Protein AF-A0A821X5G4-F1 (afdb_monomer_lite)

pLDDT: mean 76.05, std 23.77, range [33.38, 98.44]

Secondary structure (DSSP, 8-state):
----------------SSSSSSSSS--------------SPPP-EEEE-TTS-EEEE-----S--------S-SGGG--SSSTTHHHHHHHHTT-

Sequence (95 aa):
MLIRSLIHGASRFAVRSSFRTLTNTLQTNSSVKYQKTHLNVPETRVTTIKNGLRVASEDYGLPTCTVGIWIDAGSRFETAENNGTAHFLEHMAFK

Structure (mmCIF, N/CA/C/O backbone):
data_AF-A0A821X5G4-F1
#
_entry.id   AF-A0A821X5G4-F1
#
loop_
_atom_site.group_PDB
_atom_site.id
_atom_site.type_symbol
_atom_site.label_atom_id
_atom_site.label_alt_id
_atom_site.label_comp_id
_atom_site.label_asym_id
_atom_site.label_entity_id
_atom_site.label_seq_id
_atom_site.pdbx_PDB_ins_code
_atom_site.Cartn_x
_atom_site.Cartn_y
_atom_site.Cartn_z
_atom_site.occupancy
_atom_site.B_iso_or_equiv
_atom_site.auth_seq_id
_atom_site.auth_comp_id
_atom_site.auth_asym_id
_atom_site.auth_atom_id
_atom_site.pdbx_PDB_model_num
ATOM 1 N N . MET A 1 1 ? -60.260 23.120 1.772 1.00 42.38 1 MET A N 1
ATOM 2 C CA . MET A 1 1 ? -60.980 24.197 2.482 1.00 42.38 1 MET A CA 1
ATOM 3 C C . MET A 1 1 ? -60.020 25.349 2.758 1.00 42.38 1 MET A C 1
ATOM 5 O O . MET A 1 1 ? -59.343 25.319 3.769 1.00 42.38 1 MET A O 1
ATOM 9 N N . LEU A 1 2 ? -59.905 26.303 1.827 1.00 42.19 2 LEU A N 1
ATOM 10 C CA . LEU A 1 2 ? -59.798 27.749 2.081 1.00 42.19 2 LEU A CA 1
ATOM 11 C C . LEU A 1 2 ? -59.766 28.480 0.731 1.00 42.19 2 LEU A C 1
ATOM 13 O O . LEU A 1 2 ? -59.076 28.080 -0.200 1.00 42.19 2 LEU A O 1
ATOM 17 N N . ILE A 1 3 ? -60.614 29.496 0.645 1.00 38.00 3 ILE A N 1
ATOM 18 C CA . ILE A 1 3 ? -61.079 30.208 -0.545 1.00 38.00 3 ILE A CA 1
ATOM 19 C C . ILE A 1 3 ? -60.372 31.564 -0.612 1.00 38.00 3 ILE A C 1
ATOM 21 O O . ILE A 1 3 ? -60.345 32.255 0.402 1.00 38.00 3 ILE A O 1
ATOM 25 N N . ARG A 1 4 ? -59.915 31.985 -1.800 1.00 40.44 4 ARG A N 1
ATOM 26 C CA . ARG A 1 4 ? -59.850 33.398 -2.247 1.00 40.44 4 ARG A CA 1
ATOM 27 C C . ARG A 1 4 ? -60.003 33.419 -3.777 1.00 40.44 4 ARG A C 1
ATOM 29 O O . ARG A 1 4 ? -59.089 33.027 -4.487 1.00 40.44 4 ARG A O 1
ATOM 36 N N . SER A 1 5 ? -61.230 33.534 -4.292 1.00 36.34 5 SER A N 1
ATOM 37 C CA . SER A 1 5 ? -61.881 34.783 -4.747 1.00 36.34 5 SER A CA 1
ATOM 38 C C . SER A 1 5 ? -61.010 35.569 -5.737 1.00 36.34 5 SER A C 1
ATOM 40 O O . SER A 1 5 ? -60.037 36.194 -5.334 1.00 36.34 5 SER A O 1
ATOM 42 N N . LEU A 1 6 ? -61.207 35.399 -7.048 1.00 36.78 6 LEU A N 1
ATOM 43 C CA . LEU A 1 6 ? -62.112 36.196 -7.901 1.00 36.78 6 LEU A CA 1
ATOM 44 C C . LEU A 1 6 ? -61.863 37.707 -7.814 1.00 36.78 6 LEU A C 1
ATOM 46 O O . LEU A 1 6 ? -62.354 38.382 -6.913 1.00 36.78 6 LEU A O 1
ATOM 50 N N . ILE A 1 7 ? -61.176 38.217 -8.836 1.00 44.00 7 ILE A N 1
ATOM 51 C CA . ILE A 1 7 ? -61.277 39.596 -9.314 1.00 44.00 7 ILE A CA 1
ATOM 52 C C . ILE A 1 7 ? -61.833 39.497 -10.738 1.00 44.00 7 ILE A C 1
ATOM 54 O O . ILE A 1 7 ? -61.291 38.778 -11.577 1.00 44.00 7 ILE A O 1
ATOM 58 N N . HIS A 1 8 ? -62.975 40.138 -10.964 1.00 33.38 8 HIS A N 1
ATOM 59 C CA . HIS A 1 8 ? -63.725 40.116 -12.214 1.00 33.38 8 HIS A CA 1
ATOM 60 C C . HIS A 1 8 ? -63.165 41.120 -13.232 1.00 33.38 8 HIS A C 1
ATOM 62 O O . HIS A 1 8 ? -62.897 42.261 -12.881 1.00 33.38 8 HIS A O 1
ATOM 68 N N . GLY A 1 9 ? -63.137 40.698 -14.501 1.00 34.88 9 GLY A N 1
ATOM 69 C CA . GLY A 1 9 ? -63.770 41.426 -15.609 1.00 34.88 9 GLY A CA 1
ATOM 70 C C . GLY A 1 9 ? -63.033 42.607 -16.251 1.00 34.88 9 GLY A C 1
ATOM 71 O O . GLY A 1 9 ? -63.028 43.699 -15.706 1.00 34.88 9 GLY A O 1
ATOM 72 N N . ALA A 1 10 ? -62.551 42.394 -17.482 1.00 37.78 10 ALA A N 1
ATOM 73 C CA . ALA A 1 10 ? -62.717 43.251 -18.675 1.00 37.78 10 ALA A CA 1
ATOM 74 C C . ALA A 1 10 ? -61.668 42.816 -19.717 1.00 37.78 10 ALA A C 1
ATOM 76 O O . ALA A 1 10 ? -60.470 42.928 -19.512 1.00 37.78 10 ALA A O 1
ATOM 77 N N . SER A 1 11 ? -62.080 42.067 -20.737 1.00 36.16 11 SER A N 1
ATOM 78 C CA . SER A 1 11 ? -62.381 42.605 -22.069 1.00 36.16 11 SER A CA 1
ATOM 79 C C . SER A 1 11 ? -61.123 42.930 -22.886 1.00 36.16 11 SER A C 1
ATOM 81 O O . SER A 1 11 ? -60.500 43.960 -22.693 1.00 36.16 11 SER A O 1
ATOM 83 N N . ARG A 1 12 ? -60.854 42.025 -23.842 1.00 41.69 12 ARG A N 1
ATOM 84 C CA . ARG A 1 12 ? -60.421 42.281 -25.228 1.00 41.69 12 ARG A CA 1
ATOM 85 C C . ARG A 1 12 ? -59.142 43.110 -25.412 1.00 41.69 12 ARG A C 1
ATOM 87 O O . ARG A 1 12 ? -59.104 44.281 -25.088 1.00 41.69 12 ARG A O 1
ATOM 94 N N . PHE A 1 13 ? -58.177 42.544 -26.135 1.00 40.53 13 PHE A N 1
ATOM 95 C CA . PHE A 1 13 ? -57.798 42.989 -27.487 1.00 40.53 13 PHE A CA 1
ATOM 96 C C . PHE A 1 13 ? -56.381 42.497 -27.825 1.00 40.53 13 PHE A C 1
ATOM 98 O O . PHE A 1 13 ? -55.528 42.306 -26.965 1.00 40.53 13 PHE A O 1
ATOM 105 N N . ALA A 1 14 ? -56.185 42.187 -29.099 1.00 46.62 14 ALA A N 1
ATOM 106 C CA . ALA A 1 14 ? -55.023 41.523 -29.660 1.00 46.62 14 ALA A CA 1
ATOM 107 C C . ALA A 1 14 ? -53.714 42.302 -29.473 1.00 46.62 14 ALA A C 1
ATOM 109 O O . ALA A 1 14 ? -53.676 43.464 -29.842 1.00 46.62 14 ALA A O 1
ATOM 110 N N . VAL A 1 15 ? -52.634 41.615 -29.077 1.00 46.41 15 VAL A N 1
ATOM 111 C CA . VAL A 1 15 ? -51.311 41.705 -29.737 1.00 46.41 15 VAL A CA 1
ATOM 112 C C . VAL A 1 15 ? -50.603 40.354 -29.570 1.00 46.41 15 VAL A C 1
ATOM 114 O O . VAL A 1 15 ? -49.692 40.162 -28.769 1.00 46.41 15 VAL A O 1
ATOM 117 N N . ARG A 1 16 ? -51.070 39.357 -30.321 1.00 45.50 16 ARG A N 1
ATOM 118 C CA . ARG A 1 16 ? -50.421 38.049 -30.455 1.00 45.50 16 ARG A CA 1
ATOM 119 C C . ARG A 1 16 ? -49.570 38.066 -31.728 1.00 45.50 16 ARG A C 1
ATOM 121 O O . ARG A 1 16 ? -49.966 37.410 -32.679 1.00 45.50 16 ARG A O 1
ATOM 128 N N . SER A 1 17 ? -48.459 38.818 -31.807 1.00 46.34 17 SER A N 1
ATOM 129 C CA . SER A 1 17 ? -47.579 38.681 -32.995 1.00 46.34 17 SER A CA 1
ATOM 130 C C . SER A 1 17 ? -46.127 39.202 -32.968 1.00 46.34 17 SER A C 1
ATOM 132 O O . SER A 1 17 ? -45.546 39.236 -34.048 1.00 46.34 17 SER A O 1
ATOM 134 N N . SER A 1 18 ? -45.490 39.589 -31.849 1.00 51.56 18 SER A N 1
ATOM 135 C CA . SER A 1 18 ? -44.132 40.196 -31.975 1.00 51.56 18 SER A CA 1
ATOM 136 C C . SER A 1 18 ? -43.050 39.818 -30.963 1.00 51.56 18 SER A C 1
ATOM 138 O O . SER A 1 18 ? -41.942 40.322 -31.080 1.00 51.56 18 SER A O 1
ATOM 140 N N . PHE A 1 19 ? -43.272 38.885 -30.036 1.00 46.78 19 PHE A N 1
ATOM 141 C CA . PHE A 1 19 ? -42.254 38.552 -29.019 1.00 46.78 19 PHE A CA 1
ATOM 142 C C . PHE A 1 19 ? -41.854 37.069 -28.975 1.00 46.78 19 PHE A C 1
ATOM 144 O O . PHE A 1 19 ? -41.586 36.520 -27.913 1.00 46.78 19 PHE A O 1
ATOM 151 N N . ARG A 1 20 ? -41.797 36.394 -30.132 1.00 45.16 2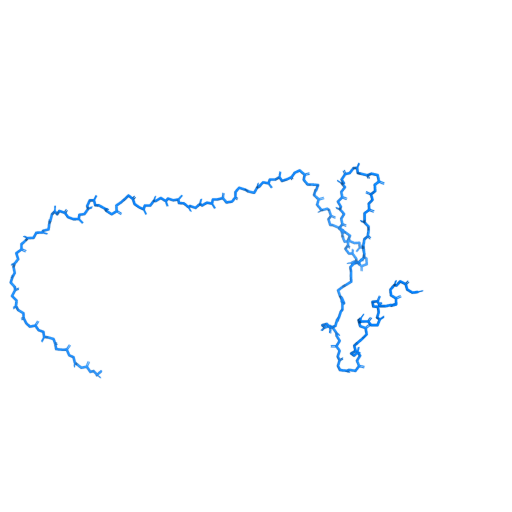0 ARG A N 1
ATOM 152 C CA . ARG A 1 20 ? -41.340 34.990 -30.236 1.00 45.16 20 ARG A CA 1
ATOM 153 C C . ARG A 1 20 ? -40.002 34.794 -30.961 1.00 45.16 20 ARG A C 1
ATOM 155 O O . ARG A 1 20 ? -39.654 33.659 -31.259 1.00 45.16 20 ARG A O 1
ATOM 162 N N . THR A 1 21 ? -39.243 35.865 -31.209 1.00 43.72 21 THR A N 1
ATOM 163 C CA . THR A 1 21 ? -38.053 35.807 -32.087 1.00 43.72 21 THR A CA 1
ATOM 164 C C . THR A 1 21 ? -36.722 36.102 -31.379 1.00 43.72 21 THR A C 1
ATOM 166 O O . THR A 1 21 ? -35.687 36.101 -32.030 1.00 43.72 21 THR A O 1
ATOM 169 N N . LEU A 1 22 ? -36.690 36.309 -30.056 1.00 49.66 22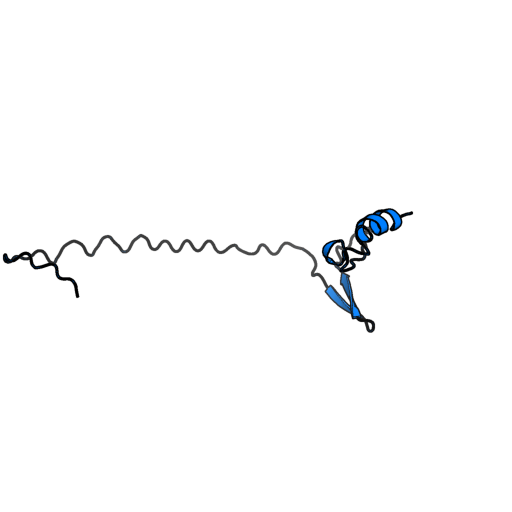 LEU A N 1
ATOM 170 C CA . LEU A 1 22 ? -35.444 36.678 -29.350 1.00 49.66 22 LEU A CA 1
ATOM 171 C C . LEU A 1 22 ? -34.919 35.653 -28.330 1.00 49.66 22 LEU A C 1
ATOM 173 O O . LEU A 1 22 ? -33.911 35.918 -27.687 1.00 49.66 22 LEU A O 1
ATOM 177 N N . THR A 1 23 ? -35.528 34.472 -28.183 1.00 44.97 23 THR A N 1
ATOM 178 C CA . THR A 1 23 ? -35.102 33.498 -27.152 1.00 44.97 23 THR A CA 1
ATOM 179 C C . THR A 1 23 ? -34.276 32.315 -27.665 1.00 44.97 23 THR A C 1
ATOM 181 O O . THR A 1 23 ? -33.950 31.441 -26.870 1.00 44.97 23 THR A O 1
ATOM 184 N N . ASN A 1 24 ? -33.902 32.260 -28.950 1.00 48.84 24 ASN A N 1
ATOM 185 C CA . ASN A 1 24 ? -33.199 31.092 -29.513 1.00 48.84 24 ASN A CA 1
ATOM 186 C C . ASN A 1 24 ? -31.675 31.225 -29.665 1.00 48.84 24 ASN A C 1
ATOM 188 O O . ASN A 1 24 ? -31.050 30.308 -30.187 1.00 48.84 24 ASN A O 1
ATOM 192 N N . THR A 1 25 ? -31.051 32.296 -29.169 1.00 48.91 25 THR A N 1
ATOM 193 C CA . THR A 1 25 ? -29.598 32.504 -29.350 1.00 48.91 25 THR A CA 1
ATOM 194 C C . THR A 1 25 ? -28.796 32.449 -28.049 1.00 48.91 25 THR A C 1
ATOM 196 O O . THR A 1 25 ? -27.714 33.016 -27.967 1.00 48.91 25 THR A O 1
ATOM 199 N N . LEU A 1 26 ? -29.299 31.749 -27.027 1.00 52.31 26 LEU A N 1
ATOM 200 C CA . LEU A 1 26 ? -28.549 31.428 -25.801 1.00 52.31 26 LEU A CA 1
ATOM 201 C C . LEU A 1 26 ? -28.598 29.926 -25.480 1.00 52.31 26 LEU A C 1
ATOM 203 O O . LEU A 1 26 ? -28.695 29.522 -24.328 1.00 52.31 26 LEU A O 1
ATOM 207 N N . GLN A 1 27 ? -28.514 29.082 -26.508 1.00 54.78 27 GLN A N 1
ATOM 208 C CA . GLN A 1 27 ? -27.989 27.725 -26.350 1.00 54.78 27 GLN A CA 1
ATOM 209 C C . GLN A 1 27 ? -26.573 27.691 -26.918 1.00 54.78 27 GLN A C 1
ATOM 211 O O . GLN A 1 27 ? -26.280 27.027 -27.910 1.00 54.78 27 GLN A O 1
ATOM 216 N N . THR A 1 28 ? -25.671 28.450 -26.298 1.00 47.44 28 THR A N 1
ATOM 217 C CA . THR A 1 28 ? -24.256 28.117 -26.406 1.00 47.44 28 THR A CA 1
ATOM 218 C C . THR A 1 28 ? -24.074 26.824 -25.620 1.00 47.44 28 THR A C 1
ATOM 220 O O . THR A 1 28 ? -24.123 26.794 -24.392 1.00 47.44 28 THR A O 1
ATOM 223 N N . ASN A 1 29 ? -23.959 25.717 -26.352 1.00 54.94 29 ASN A N 1
ATOM 224 C CA . ASN A 1 29 ? -23.582 24.411 -25.826 1.00 54.94 29 ASN A CA 1
ATOM 225 C C . ASN A 1 29 ? -22.140 24.475 -25.303 1.00 54.94 29 ASN A C 1
ATOM 227 O O . ASN A 1 29 ? -21.217 23.925 -25.899 1.00 54.94 29 ASN A O 1
ATOM 231 N N . SER A 1 30 ? -21.933 25.152 -24.180 1.00 55.22 30 SER A N 1
ATOM 232 C CA . SER A 1 30 ? -20.665 25.189 -23.461 1.00 55.22 30 SER A CA 1
ATOM 233 C C . SER A 1 30 ? -20.571 23.977 -22.537 1.00 55.22 30 SER A C 1
ATOM 235 O O . SER A 1 30 ? -20.292 24.107 -21.348 1.00 55.22 30 SER A O 1
ATOM 237 N N . SER A 1 31 ? -20.803 22.769 -23.063 1.00 60.22 31 SER A N 1
ATOM 238 C CA . SER A 1 31 ? -20.258 21.582 -22.412 1.00 60.22 31 SER A CA 1
ATOM 239 C C . SER A 1 31 ? -18.760 21.612 -22.691 1.00 60.22 31 SER A C 1
ATOM 241 O O . SER A 1 31 ? -18.305 21.112 -23.723 1.00 60.22 31 SER A O 1
ATOM 243 N N . VAL A 1 32 ? -17.995 22.266 -21.819 1.00 60.41 32 VAL A N 1
ATOM 244 C CA . VAL A 1 32 ? -16.536 22.164 -21.823 1.00 60.41 32 VAL A CA 1
ATOM 245 C C . VAL A 1 32 ? -16.218 20.695 -21.560 1.00 60.41 32 VAL A C 1
ATOM 247 O O . VAL A 1 32 ? -16.194 20.232 -20.423 1.00 60.41 32 VAL A O 1
ATOM 250 N N . LYS A 1 33 ? -16.070 19.919 -22.637 1.00 52.62 33 LYS A N 1
ATOM 251 C CA . LYS A 1 33 ? -15.576 18.551 -22.569 1.00 52.62 33 LYS A CA 1
ATOM 252 C C . LYS A 1 33 ? -14.127 18.667 -22.133 1.00 52.62 33 LYS A C 1
ATOM 254 O O . LYS A 1 33 ? -13.292 19.116 -22.914 1.00 52.62 33 LYS A O 1
ATOM 259 N N . TYR A 1 34 ? -13.846 18.286 -20.891 1.00 61.94 34 TYR A N 1
ATOM 260 C CA . TYR A 1 34 ? -12.481 18.081 -20.438 1.00 61.94 34 TYR A CA 1
ATOM 261 C C . TYR A 1 34 ? -11.868 17.008 -21.341 1.00 61.94 34 TYR A C 1
ATOM 263 O O . TYR A 1 34 ? -12.191 15.823 -21.226 1.00 61.94 34 TYR A O 1
ATOM 271 N N . GLN A 1 35 ? -11.070 17.430 -22.322 1.00 64.12 35 GLN A N 1
ATOM 272 C CA . GLN A 1 35 ? -10.303 16.491 -23.118 1.00 64.12 35 GLN A CA 1
ATOM 273 C C . GLN A 1 35 ? -9.302 15.849 -22.170 1.00 64.12 35 GLN A C 1
ATOM 275 O O . GLN A 1 35 ? -8.439 16.521 -21.612 1.00 64.12 35 GLN A O 1
ATOM 280 N N . LYS A 1 36 ? -9.472 14.545 -21.951 1.00 67.88 36 LYS A N 1
ATOM 281 C CA . LYS A 1 36 ? -8.546 13.728 -21.180 1.00 67.88 36 LYS A CA 1
ATOM 282 C C . LYS A 1 36 ? -7.218 13.753 -21.933 1.00 67.88 36 LYS A C 1
ATOM 284 O O . LYS A 1 36 ? -7.068 13.067 -22.941 1.00 67.88 36 LYS A O 1
ATOM 289 N N . THR A 1 37 ? -6.290 14.594 -21.495 1.00 68.06 37 THR A N 1
ATOM 290 C CA . THR A 1 37 ? -4.914 14.554 -21.973 1.00 68.06 37 THR A CA 1
ATOM 291 C C . THR A 1 37 ? -4.363 13.193 -21.572 1.00 68.06 37 THR A C 1
ATOM 293 O O . THR A 1 37 ? -4.176 12.898 -20.393 1.00 68.06 37 THR A O 1
ATOM 296 N N . HIS A 1 38 ? -4.186 12.311 -22.552 1.00 65.50 38 HIS A N 1
ATOM 297 C CA . HIS A 1 38 ? -3.482 11.057 -22.343 1.00 65.50 38 HIS A CA 1
ATOM 298 C C . HIS A 1 38 ? -2.009 11.429 -22.170 1.00 65.50 38 HIS A C 1
ATOM 300 O O . HIS A 1 38 ? -1.268 11.564 -23.141 1.00 65.50 38 HIS A O 1
ATOM 306 N N . LEU A 1 39 ? -1.612 11.731 -20.934 1.00 71.44 39 LEU A N 1
ATOM 307 C CA . LEU A 1 39 ? -0.205 11.878 -20.591 1.00 71.44 39 LEU A CA 1
ATOM 308 C C . LEU A 1 39 ? 0.492 10.564 -20.978 1.00 71.44 39 LEU A C 1
ATOM 310 O O . LEU A 1 39 ? -0.109 9.495 -20.867 1.00 71.44 39 LEU A O 1
ATOM 314 N N . ASN A 1 40 ? 1.728 10.640 -21.473 1.00 75.50 40 ASN A N 1
ATOM 315 C CA . ASN A 1 40 ? 2.555 9.472 -21.797 1.00 75.50 40 ASN A CA 1
ATOM 316 C C . ASN A 1 40 ? 3.014 8.769 -20.504 1.00 75.50 40 ASN A C 1
ATOM 318 O O . ASN A 1 40 ? 4.197 8.754 -20.177 1.00 75.50 40 ASN A O 1
ATOM 322 N N . VAL A 1 41 ? 2.049 8.294 -19.721 1.00 85.00 41 VAL A N 1
ATOM 323 C CA . VAL A 1 41 ? 2.227 7.612 -18.443 1.00 85.00 41 VAL A CA 1
ATOM 324 C C . VAL A 1 41 ? 2.039 6.119 -18.713 1.00 85.00 41 VAL A C 1
ATOM 326 O O . VAL A 1 41 ? 1.061 5.760 -19.379 1.00 85.00 41 VAL A O 1
ATOM 329 N N . PRO A 1 42 ? 2.965 5.255 -18.262 1.00 90.00 42 PRO A N 1
ATOM 330 C CA . PRO A 1 42 ? 2.821 3.815 -18.415 1.00 90.00 42 PRO A CA 1
ATOM 331 C C . PRO A 1 42 ? 1.567 3.315 -17.690 1.00 90.00 42 PRO A C 1
ATOM 333 O O . PRO A 1 42 ? 1.138 3.874 -16.685 1.00 90.00 42 PRO A O 1
ATOM 336 N N . GLU A 1 43 ? 0.965 2.249 -18.208 1.00 91.88 43 GLU A N 1
ATOM 337 C CA . GLU A 1 43 ? -0.204 1.635 -17.583 1.00 91.88 43 GLU A CA 1
ATOM 338 C C . GLU A 1 43 ? 0.175 0.942 -16.265 1.00 91.88 43 GLU A C 1
ATOM 340 O O . GLU A 1 43 ? 1.145 0.181 -16.200 1.00 91.88 43 GLU A O 1
ATOM 345 N N . THR A 1 44 ? -0.632 1.142 -15.223 1.00 96.12 44 THR A N 1
ATOM 346 C CA . THR A 1 44 ? -0.516 0.382 -13.977 1.00 96.12 44 THR A CA 1
ATOM 347 C C . THR A 1 44 ? -1.006 -1.051 -14.182 1.00 96.12 44 THR A C 1
ATOM 349 O O . THR A 1 44 ? -2.208 -1.311 -14.279 1.00 96.12 44 THR A O 1
ATOM 352 N N . ARG A 1 45 ? -0.093 -2.025 -14.168 1.00 96.88 45 ARG A N 1
ATOM 353 C CA . ARG A 1 45 ? -0.463 -3.445 -14.175 1.00 96.88 45 ARG A CA 1
ATOM 354 C C . ARG A 1 45 ? -0.771 -3.913 -12.758 1.00 96.88 45 ARG A C 1
ATOM 356 O O . ARG A 1 45 ? 0.101 -3.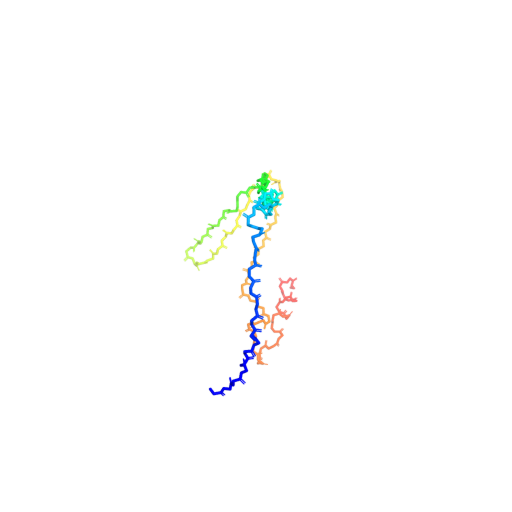885 -11.894 1.00 96.88 45 ARG A O 1
ATOM 363 N N . VAL A 1 46 ? -1.985 -4.416 -12.537 1.00 98.06 46 VAL A N 1
ATOM 364 C CA . VAL A 1 46 ? -2.403 -4.997 -11.252 1.00 98.06 46 VAL A CA 1
ATOM 365 C C . VAL A 1 46 ? -2.539 -6.510 -11.382 1.00 98.06 46 VAL A C 1
ATOM 367 O O . VAL A 1 46 ? -3.275 -7.013 -12.227 1.00 98.06 46 VAL A O 1
ATOM 370 N N . THR A 1 47 ? -1.844 -7.253 -10.525 1.00 98.25 47 THR A N 1
ATOM 371 C CA . THR A 1 47 ? -1.943 -8.716 -10.435 1.00 98.25 47 THR A CA 1
ATOM 372 C C . THR A 1 47 ? -2.287 -9.145 -9.021 1.00 98.25 47 THR A C 1
ATOM 374 O O . THR A 1 47 ? -1.885 -8.500 -8.059 1.00 98.25 47 THR A O 1
ATOM 377 N N . THR A 1 48 ? -3.037 -10.235 -8.886 1.00 98.44 48 THR A N 1
ATOM 378 C CA . THR A 1 48 ? -3.317 -10.860 -7.587 1.00 98.44 48 THR A CA 1
ATOM 379 C C . THR A 1 48 ? -2.657 -12.229 -7.570 1.00 98.44 48 THR A C 1
ATOM 381 O O . THR A 1 48 ? -2.907 -13.042 -8.460 1.00 98.44 48 THR A O 1
ATOM 384 N N . ILE A 1 49 ? -1.785 -12.475 -6.595 1.00 98.06 49 ILE A N 1
ATOM 385 C CA . ILE A 1 49 ? -1.107 -13.769 -6.444 1.00 98.06 49 ILE A CA 1
ATOM 386 C C . ILE A 1 49 ? -1.955 -14.747 -5.614 1.00 98.06 49 ILE A C 1
ATOM 388 O O . ILE A 1 49 ? -2.965 -14.369 -5.025 1.00 98.06 49 ILE A O 1
ATOM 392 N N . LYS A 1 50 ? -1.557 -16.028 -5.563 1.00 98.38 50 LYS A N 1
ATOM 393 C CA . LYS A 1 50 ? -2.368 -17.124 -4.986 1.00 98.38 50 LYS A CA 1
ATOM 394 C C . LYS A 1 50 ? -2.806 -16.908 -3.530 1.00 98.38 50 LYS A C 1
ATOM 396 O O . LYS A 1 50 ? -3.830 -17.449 -3.136 1.00 98.38 50 LYS A O 1
ATOM 401 N N . ASN A 1 51 ? -2.045 -16.149 -2.741 1.00 97.38 51 ASN A N 1
ATOM 402 C CA . ASN A 1 51 ? -2.371 -15.849 -1.342 1.00 97.38 51 ASN A CA 1
ATOM 403 C C . ASN A 1 51 ? -3.289 -14.619 -1.169 1.00 97.38 51 ASN A C 1
ATOM 405 O O . ASN A 1 51 ? -3.561 -14.229 -0.040 1.00 97.38 51 ASN A O 1
ATOM 409 N N . GLY A 1 52 ? -3.737 -13.991 -2.261 1.00 97.31 52 GLY A N 1
ATOM 410 C CA . GLY A 1 52 ? -4.598 -12.807 -2.233 1.00 97.31 52 GLY A CA 1
ATOM 411 C C . GLY A 1 52 ? -3.861 -11.464 -2.194 1.00 97.31 52 GLY A C 1
ATOM 412 O O . GLY A 1 52 ? -4.515 -10.424 -2.280 1.00 97.31 52 GLY A O 1
ATOM 413 N N . LEU A 1 53 ? -2.524 -11.441 -2.119 1.00 97.88 53 LEU A N 1
ATOM 414 C CA . LEU A 1 53 ? -1.765 -10.191 -2.204 1.00 97.88 53 LEU A CA 1
ATOM 415 C C . LEU A 1 53 ? -1.897 -9.579 -3.604 1.00 97.88 53 LEU A C 1
ATOM 417 O O . LEU A 1 53 ? -1.744 -10.262 -4.622 1.00 97.88 53 LEU A O 1
ATOM 421 N N . ARG A 1 54 ? -2.144 -8.269 -3.641 1.00 98.19 54 ARG A N 1
ATOM 422 C CA . ARG A 1 54 ? -2.203 -7.480 -4.871 1.00 98.19 54 ARG A CA 1
ATOM 423 C C . ARG A 1 54 ? -0.864 -6.794 -5.112 1.00 98.19 54 ARG A C 1
ATOM 425 O O . ARG A 1 54 ? -0.338 -6.138 -4.220 1.00 98.19 54 ARG A O 1
ATOM 432 N N . VAL A 1 55 ? -0.353 -6.923 -6.329 1.00 98.06 55 VAL A N 1
ATOM 433 C CA . VAL A 1 55 ? 0.857 -6.255 -6.808 1.00 98.06 55 VAL A CA 1
ATOM 434 C C . VAL A 1 55 ? 0.447 -5.293 -7.912 1.00 98.06 55 VAL A C 1
ATOM 436 O O . VAL A 1 55 ? -0.028 -5.731 -8.961 1.00 98.06 55 VAL A O 1
ATOM 439 N N . ALA A 1 56 ? 0.613 -3.997 -7.659 1.00 97.88 56 ALA A N 1
ATOM 440 C CA . ALA A 1 56 ? 0.494 -2.944 -8.659 1.00 97.88 56 ALA A CA 1
ATOM 441 C C . ALA A 1 56 ? 1.903 -2.519 -9.093 1.00 97.88 56 ALA A C 1
ATOM 443 O O . ALA A 1 56 ? 2.748 -2.252 -8.240 1.00 97.88 56 ALA A O 1
ATOM 444 N N . SER A 1 57 ? 2.162 -2.493 -10.398 1.00 96.88 57 SER A N 1
ATOM 445 C CA . SER A 1 57 ? 3.477 -2.172 -10.964 1.00 96.88 57 SER A CA 1
ATOM 446 C C . SER A 1 57 ? 3.355 -1.270 -12.188 1.00 96.88 57 SER A C 1
ATOM 448 O O . SER A 1 57 ? 2.483 -1.500 -13.026 1.00 96.88 57 SER A O 1
ATOM 450 N N . GLU A 1 58 ? 4.281 -0.326 -12.322 1.00 96.00 58 GLU A N 1
ATOM 451 C CA . GLU A 1 58 ? 4.462 0.544 -13.488 1.00 96.00 58 GLU A CA 1
ATOM 452 C C . GLU A 1 58 ? 5.932 0.507 -13.910 1.00 96.00 58 GLU A C 1
ATOM 454 O O . GLU A 1 58 ? 6.817 0.519 -13.052 1.00 96.00 58 GLU A O 1
ATOM 459 N N . ASP A 1 59 ? 6.194 0.469 -15.216 1.00 93.88 59 ASP A N 1
ATOM 460 C CA . ASP A 1 59 ? 7.551 0.509 -15.766 1.00 93.88 59 ASP A CA 1
ATOM 461 C C . ASP A 1 59 ? 7.773 1.823 -16.521 1.00 93.88 59 ASP A C 1
ATOM 463 O O . ASP A 1 59 ? 7.132 2.088 -17.538 1.00 93.88 59 ASP A O 1
ATOM 467 N N . TYR A 1 60 ? 8.683 2.648 -16.000 1.00 92.44 60 TYR A N 1
ATOM 468 C CA . TYR A 1 60 ? 9.088 3.923 -16.597 1.00 92.44 60 TYR A CA 1
ATOM 469 C C . TYR A 1 60 ? 10.416 3.823 -17.372 1.00 92.44 60 TYR A C 1
ATOM 471 O O . TYR A 1 60 ? 10.895 4.838 -17.879 1.00 92.44 60 TYR A O 1
ATOM 479 N N . GLY A 1 61 ? 11.046 2.642 -17.453 1.00 93.25 61 GLY A N 1
ATOM 480 C CA . GLY A 1 61 ? 12.345 2.453 -18.111 1.00 93.25 61 GLY A CA 1
ATOM 481 C C . GLY A 1 61 ? 13.515 3.166 -17.417 1.00 93.25 61 GLY A C 1
ATOM 482 O O . GLY A 1 61 ? 14.535 3.443 -18.046 1.00 93.25 61 GLY A O 1
ATOM 483 N N . LEU A 1 62 ? 13.362 3.505 -16.133 1.00 94.44 62 LEU A N 1
ATOM 484 C CA . LEU A 1 62 ? 14.365 4.211 -15.335 1.00 94.44 62 LEU A CA 1
ATOM 485 C C . LEU A 1 62 ? 15.264 3.225 -14.569 1.00 94.44 62 LEU A C 1
ATOM 487 O O . LEU A 1 62 ? 14.810 2.151 -14.178 1.00 94.44 62 LEU A O 1
ATOM 491 N N . PRO A 1 63 ? 16.532 3.587 -14.291 1.00 96.50 63 PRO A N 1
ATOM 492 C CA . PRO A 1 63 ? 17.450 2.741 -13.523 1.00 96.50 63 PRO A CA 1
ATOM 493 C C . PRO A 1 63 ? 17.137 2.711 -12.018 1.00 96.50 63 PRO A C 1
ATOM 495 O O . PRO A 1 63 ? 17.735 1.931 -11.280 1.00 96.50 63 PRO A O 1
ATOM 498 N N . THR A 1 64 ? 16.236 3.574 -11.547 1.00 97.25 64 THR A N 1
ATOM 499 C CA . THR A 1 64 ? 15.781 3.636 -10.157 1.00 97.25 64 THR A CA 1
ATOM 500 C C . THR A 1 64 ? 14.304 3.282 -10.074 1.00 97.25 64 THR A C 1
ATOM 502 O O . THR A 1 64 ? 13.528 3.539 -10.993 1.00 97.25 64 THR A O 1
ATOM 505 N N . CYS A 1 65 ? 13.905 2.701 -8.946 1.00 96.06 65 CYS A N 1
ATOM 506 C CA .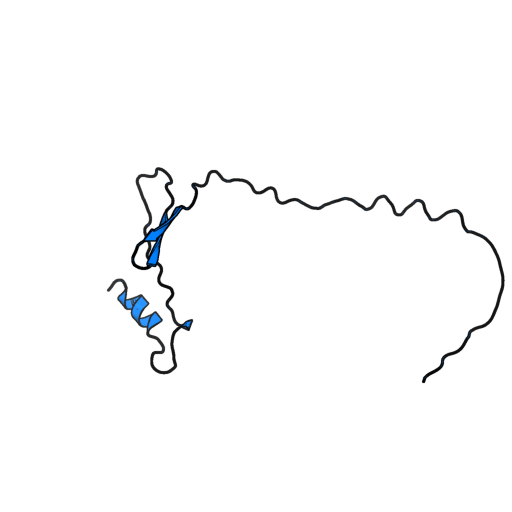 CYS A 1 65 ? 12.512 2.397 -8.658 1.00 96.06 65 CYS A CA 1
ATOM 507 C C . CYS A 1 65 ? 12.189 2.716 -7.198 1.00 96.06 65 CYS A C 1
ATOM 509 O O . CYS A 1 65 ? 13.066 2.697 -6.333 1.00 96.06 65 CYS A O 1
ATOM 511 N N . THR A 1 66 ? 10.914 2.989 -6.937 1.00 96.75 66 THR A N 1
ATOM 512 C CA . THR A 1 66 ? 10.361 3.072 -5.586 1.00 96.75 66 THR A CA 1
ATOM 513 C C . THR A 1 66 ? 9.485 1.852 -5.374 1.00 96.75 66 THR A C 1
ATOM 515 O O . THR A 1 66 ? 8.612 1.564 -6.191 1.00 96.75 66 THR A O 1
ATOM 518 N N . VAL A 1 67 ? 9.702 1.148 -4.269 1.00 97.06 67 VAL A N 1
ATOM 519 C CA . VAL A 1 67 ? 8.880 0.006 -3.868 1.00 97.06 67 VAL A CA 1
ATOM 520 C C . VAL A 1 67 ? 8.249 0.332 -2.524 1.00 97.06 67 VAL A C 1
ATOM 522 O O . VAL A 1 67 ? 8.905 0.880 -1.642 1.00 97.06 67 VAL A O 1
ATOM 525 N N . GLY A 1 68 ? 6.971 0.002 -2.376 1.00 97.06 68 GLY A N 1
ATOM 526 C CA . GLY A 1 68 ? 6.234 0.177 -1.133 1.00 97.06 68 GLY A CA 1
ATOM 527 C C . GLY A 1 68 ? 5.323 -1.013 -0.871 1.00 97.06 68 GLY A C 1
ATOM 528 O O . GLY A 1 68 ? 4.940 -1.739 -1.790 1.00 97.06 68 GLY A O 1
ATOM 529 N N . ILE A 1 69 ? 4.984 -1.206 0.399 1.00 96.38 69 ILE A N 1
ATOM 530 C CA . ILE A 1 69 ? 3.986 -2.176 0.843 1.00 96.38 69 ILE A CA 1
ATOM 531 C C . ILE A 1 69 ? 2.862 -1.379 1.493 1.00 96.38 69 ILE A C 1
ATOM 533 O O . ILE A 1 69 ? 3.107 -0.580 2.392 1.00 96.38 69 ILE A O 1
ATOM 537 N N . TRP A 1 70 ? 1.634 -1.612 1.040 1.00 96.81 70 TRP A N 1
ATOM 538 C CA . TRP A 1 70 ? 0.436 -1.021 1.625 1.00 96.81 70 TRP A CA 1
ATOM 539 C C . TRP A 1 70 ? -0.356 -2.095 2.348 1.00 96.81 70 TRP A C 1
ATOM 541 O O . TRP A 1 70 ? -0.639 -3.158 1.791 1.00 96.81 70 TRP A O 1
ATOM 551 N N . ILE A 1 71 ? -0.727 -1.791 3.584 1.00 94.94 71 ILE A N 1
ATOM 552 C CA . ILE A 1 71 ? -1.554 -2.639 4.432 1.00 94.94 71 ILE A CA 1
ATOM 553 C C . ILE A 1 71 ? -2.809 -1.835 4.749 1.00 94.94 71 ILE A C 1
ATOM 555 O O . ILE A 1 71 ? -2.716 -0.667 5.119 1.00 94.94 71 ILE A O 1
ATOM 559 N N . ASP A 1 72 ? -3.977 -2.451 4.585 1.00 95.56 72 ASP A N 1
ATOM 560 C CA . ASP A 1 72 ? -5.247 -1.855 5.004 1.00 95.56 72 ASP A CA 1
ATOM 561 C C . ASP A 1 72 ? -5.382 -1.977 6.529 1.00 95.56 72 ASP A C 1
ATOM 563 O O . ASP A 1 72 ? -6.013 -2.891 7.055 1.00 95.56 72 ASP A O 1
ATOM 567 N N . ALA A 1 73 ? -4.659 -1.110 7.234 1.00 94.38 73 ALA A N 1
ATOM 568 C CA . ALA A 1 73 ? -4.589 -1.037 8.686 1.00 94.38 73 ALA A CA 1
ATOM 569 C C . ALA A 1 73 ? -4.376 0.421 9.122 1.00 94.38 73 ALA A C 1
ATOM 571 O O . ALA A 1 73 ? -3.914 1.259 8.349 1.00 94.38 73 ALA A O 1
ATOM 572 N N . GLY A 1 74 ? -4.723 0.734 10.369 1.00 95.44 74 GLY A N 1
ATOM 573 C CA . GLY A 1 74 ? -4.589 2.076 10.935 1.00 95.44 74 GLY A CA 1
ATOM 574 C C . GLY A 1 74 ? -5.555 2.304 12.093 1.00 95.44 74 GLY A C 1
ATOM 575 O O . GLY A 1 74 ? -6.341 1.419 12.427 1.00 95.44 74 GLY A O 1
ATOM 576 N N . SER A 1 75 ? -5.545 3.509 12.666 1.00 96.62 75 SER A N 1
ATOM 577 C CA . SER A 1 75 ? -6.357 3.859 13.846 1.00 96.62 75 SER A CA 1
ATOM 578 C C . SER A 1 75 ? -7.865 3.650 13.663 1.00 96.62 75 SER A C 1
ATOM 580 O O . SER A 1 75 ? -8.577 3.374 14.620 1.00 96.62 75 SER A O 1
ATOM 582 N N . ARG A 1 76 ? -8.376 3.699 12.423 1.00 96.62 76 ARG A N 1
ATOM 583 C CA . ARG A 1 76 ? -9.778 3.361 12.107 1.00 96.62 76 ARG A CA 1
ATOM 584 C C . ARG A 1 76 ? -10.156 1.924 12.499 1.00 96.62 76 ARG A C 1
ATOM 586 O O . ARG A 1 76 ? -11.333 1.662 12.728 1.00 96.62 76 ARG A O 1
ATOM 593 N N . PHE A 1 77 ? -9.191 1.010 12.528 1.00 96.88 77 PHE A N 1
ATOM 594 C CA . PHE A 1 77 ? -9.392 -0.396 12.878 1.00 96.88 77 PHE A CA 1
ATOM 595 C C . PHE A 1 77 ? -9.140 -0.680 14.368 1.00 96.88 77 PHE A C 1
ATOM 597 O O . PHE A 1 77 ? -9.214 -1.834 14.788 1.00 96.88 77 PHE A O 1
ATOM 604 N N . GLU A 1 78 ? -8.840 0.345 15.167 1.00 97.56 78 GLU A N 1
ATOM 605 C CA . GLU A 1 78 ? -8.633 0.207 16.607 1.00 97.56 78 GLU A CA 1
ATOM 606 C C . GLU A 1 78 ? -9.956 0.205 17.384 1.00 97.56 78 GLU A C 1
ATOM 608 O O . GLU A 1 78 ? -10.985 0.736 16.960 1.00 97.56 78 GLU A O 1
ATOM 613 N N . THR A 1 79 ? -9.906 -0.397 18.565 1.00 97.62 79 THR A N 1
ATOM 614 C CA . THR A 1 79 ? -10.933 -0.382 19.601 1.00 97.62 79 THR A CA 1
ATOM 615 C C . THR A 1 79 ? -10.415 0.396 20.813 1.00 97.62 79 THR A C 1
ATOM 617 O O . THR A 1 79 ? -9.260 0.818 20.868 1.00 97.62 79 THR A O 1
ATOM 620 N N . ALA A 1 80 ? -11.256 0.567 21.834 1.00 97.62 80 ALA A N 1
ATOM 621 C CA . ALA A 1 80 ? -10.828 1.194 23.084 1.00 97.62 80 ALA A CA 1
ATOM 622 C C . ALA A 1 80 ? -9.691 0.425 23.789 1.00 97.62 80 ALA A C 1
ATOM 624 O O . ALA A 1 80 ? -8.894 1.034 24.497 1.00 97.62 80 ALA A O 1
ATOM 625 N N . GLU A 1 81 ? -9.605 -0.894 23.592 1.00 98.06 81 GLU A N 1
ATOM 626 C CA . GLU A 1 81 ? -8.641 -1.765 24.275 1.00 98.06 81 GLU A CA 1
ATOM 627 C C . GLU A 1 81 ? -7.244 -1.732 23.642 1.00 98.06 81 GLU A C 1
ATOM 629 O O . GLU A 1 81 ? -6.253 -1.923 24.341 1.00 98.06 81 GLU A O 1
ATOM 634 N N . ASN A 1 82 ? -7.150 -1.484 22.333 1.00 96.25 82 ASN A N 1
ATOM 635 C CA . ASN A 1 82 ? -5.889 -1.495 21.579 1.00 96.25 82 ASN A CA 1
ATOM 636 C C . ASN A 1 82 ? -5.543 -0.127 20.958 1.00 96.25 82 ASN A C 1
ATOM 638 O O . ASN A 1 82 ? -4.742 -0.049 20.023 1.00 96.25 82 ASN A O 1
ATOM 642 N N . ASN A 1 83 ? -6.138 0.943 21.486 1.00 96.44 83 ASN A N 1
ATOM 643 C CA . ASN A 1 83 ? -5.916 2.314 21.044 1.00 96.44 83 ASN A CA 1
ATOM 644 C C . ASN A 1 83 ? -4.418 2.673 21.042 1.00 96.44 83 ASN A C 1
ATOM 646 O O . ASN A 1 83 ? -3.706 2.431 22.021 1.00 96.44 83 ASN A O 1
ATOM 650 N N . GLY A 1 84 ? -3.949 3.266 19.944 1.00 96.25 84 GLY A N 1
ATOM 651 C CA . GLY A 1 84 ? -2.556 3.673 19.761 1.00 96.25 84 GLY A CA 1
ATOM 652 C C . GLY A 1 84 ? -1.639 2.588 19.188 1.00 96.25 84 GLY A C 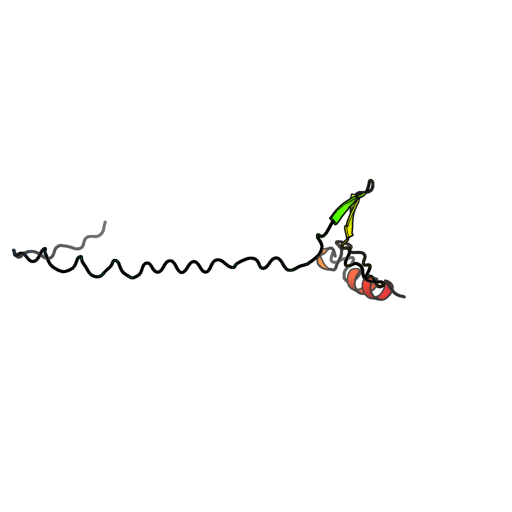1
ATOM 653 O O . GLY A 1 84 ? -0.448 2.851 19.006 1.00 96.25 84 GLY A O 1
ATOM 654 N N . THR A 1 85 ? -2.158 1.401 18.859 1.00 96.19 85 THR A N 1
ATOM 655 C CA . THR A 1 85 ? -1.382 0.322 18.221 1.00 96.19 85 THR A CA 1
ATOM 656 C C . THR A 1 85 ? -0.830 0.743 16.858 1.00 96.19 85 THR A C 1
ATOM 658 O O . THR A 1 85 ? 0.331 0.476 16.568 1.00 96.19 85 THR A O 1
ATOM 661 N N . ALA A 1 86 ? -1.607 1.431 16.025 1.00 95.38 86 ALA A N 1
ATOM 662 C CA . ALA A 1 86 ? -1.186 1.933 14.720 1.00 95.38 86 ALA A CA 1
ATOM 663 C C . ALA A 1 86 ? -0.034 2.935 14.860 1.00 95.38 86 ALA A C 1
ATOM 665 O O . ALA A 1 86 ? 1.010 2.757 14.240 1.00 95.38 86 ALA A O 1
ATOM 666 N N . HIS A 1 87 ? -0.178 3.919 15.752 1.00 94.25 87 HIS A N 1
ATOM 667 C CA . HIS A 1 87 ? 0.883 4.885 16.050 1.00 94.25 87 HIS A CA 1
ATOM 668 C C . HIS A 1 87 ? 2.144 4.193 16.586 1.00 94.25 87 HIS A C 1
ATOM 670 O O . HIS A 1 87 ? 3.266 4.537 16.216 1.00 94.25 87 HIS A O 1
ATOM 676 N N . PHE A 1 88 ? 1.977 3.191 17.451 1.00 94.75 88 PHE A N 1
ATOM 677 C CA . PHE A 1 88 ? 3.092 2.391 17.942 1.00 94.75 88 PHE A CA 1
ATOM 678 C C . PHE A 1 88 ? 3.789 1.623 16.808 1.00 94.75 88 PHE A C 1
ATOM 680 O O . PHE A 1 88 ? 5.013 1.681 16.695 1.00 94.75 88 PHE A O 1
ATOM 687 N N . LEU A 1 89 ? 3.030 0.954 15.936 1.00 93.69 89 LEU A N 1
ATOM 688 C CA . LEU A 1 89 ? 3.561 0.205 14.796 1.00 93.69 89 LEU A CA 1
ATOM 689 C C . LEU A 1 89 ? 4.292 1.106 13.793 1.00 93.69 89 LEU A C 1
ATOM 691 O O . LEU A 1 89 ? 5.320 0.689 13.268 1.00 93.69 89 LEU A O 1
ATOM 695 N N . GLU A 1 90 ? 3.839 2.343 13.576 1.00 92.56 90 GLU A N 1
ATOM 696 C CA . GLU A 1 90 ? 4.549 3.328 12.743 1.00 92.56 90 GLU A CA 1
ATOM 697 C C . GLU A 1 90 ? 5.967 3.608 13.262 1.00 92.56 90 GLU A C 1
ATOM 699 O O . GLU A 1 90 ? 6.918 3.662 12.483 1.00 92.56 90 GLU A O 1
ATOM 704 N N . HIS A 1 91 ? 6.133 3.710 14.583 1.00 93.88 91 HIS A N 1
ATOM 705 C CA . HIS A 1 91 ? 7.442 3.923 15.209 1.00 93.88 91 HIS A CA 1
ATOM 706 C C . HIS A 1 91 ? 8.307 2.656 15.246 1.00 93.88 91 HIS A C 1
ATOM 708 O O . HIS A 1 91 ? 9.525 2.752 15.405 1.00 93.88 91 HIS A O 1
ATOM 714 N N . MET A 1 92 ? 7.696 1.477 15.108 1.00 93.81 92 MET A N 1
ATOM 715 C CA . MET A 1 92 ? 8.388 0.186 15.078 1.00 93.81 92 MET A CA 1
ATOM 716 C C . MET A 1 92 ? 8.705 -0.302 13.662 1.00 93.81 92 MET A C 1
ATOM 718 O O . MET A 1 92 ? 9.540 -1.185 13.510 1.00 93.81 92 MET A O 1
ATOM 722 N N . ALA A 1 93 ? 8.087 0.266 12.623 1.00 89.56 93 ALA A N 1
ATOM 723 C CA . ALA A 1 93 ? 8.255 -0.188 11.241 1.00 89.56 93 ALA A CA 1
ATOM 724 C C . ALA A 1 93 ? 9.706 -0.100 10.731 1.00 89.56 93 ALA A C 1
ATOM 726 O O . ALA A 1 93 ? 10.086 -0.847 9.831 1.00 89.56 93 ALA A O 1
ATOM 727 N N . PHE A 1 94 ? 10.512 0.795 11.312 1.00 87.06 94 PHE A N 1
ATOM 728 C CA . PHE A 1 94 ? 11.904 1.039 10.917 1.00 87.06 94 PHE A CA 1
ATOM 729 C C . PHE A 1 94 ? 12.889 1.016 12.094 1.00 87.06 94 PHE A C 1
ATOM 731 O O . PHE A 1 94 ? 13.990 1.557 11.972 1.00 87.06 94 PHE A O 1
ATOM 738 N N . LYS A 1 95 ? 12.490 0.445 13.235 1.00 83.31 95 LYS A N 1
ATOM 739 C CA . LYS A 1 95 ? 13.346 0.325 14.418 1.00 83.31 95 LYS A CA 1
ATOM 740 C C . LYS A 1 95 ? 13.977 -1.056 14.499 1.00 83.31 95 LYS A C 1
ATOM 742 O O . LYS A 1 95 ? 15.196 -1.102 14.766 1.00 83.31 95 LYS A O 1
#

Radius of gyration: 34.11 Å; chains: 1; bounding box: 81×60×57 Å

Foldseek 3Di:
DDDDDDDDDDDDDDDPDDPPPPPPPP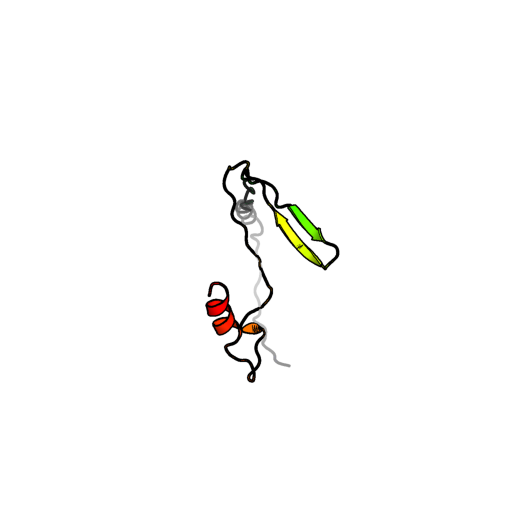PPVPPVPPDPPPDPFFDWDWDADPVRDIDTDGDPVDPDDDDDDDDPDDQVPDDPVCHCVRVVVVVVVVD